Protein AF-A0A2R3JPZ0-F1 (afdb_monomer_lite)

pLDDT: mean 87.31, std 16.07, range [40.66, 97.94]

Structure (mmCIF, N/CA/C/O backbone):
data_AF-A0A2R3JPZ0-F1
#
_entry.id   AF-A0A2R3JPZ0-F1
#
loop_
_atom_site.group_PDB
_atom_site.id
_atom_site.type_symbol
_atom_site.label_atom_id
_atom_site.label_alt_id
_atom_site.label_comp_id
_atom_site.label_asym_id
_atom_site.label_entity_id
_atom_site.label_seq_id
_atom_site.pdbx_PDB_ins_code
_atom_site.Cartn_x
_atom_site.Cartn_y
_atom_site.Cartn_z
_atom_site.occupancy
_atom_site.B_iso_or_equiv
_atom_site.auth_seq_id
_atom_site.auth_comp_id
_atom_site.auth_asym_id
_atom_site.auth_atom_id
_atom_site.pdbx_PDB_model_num
ATOM 1 N N . MET A 1 1 ? -6.717 -13.361 -3.993 1.00 40.66 1 MET A N 1
ATOM 2 C CA . MET A 1 1 ? -7.516 -12.355 -3.267 1.00 40.66 1 MET A CA 1
ATOM 3 C C . MET A 1 1 ? -7.179 -12.488 -1.792 1.00 40.66 1 MET A C 1
ATOM 5 O O . MET A 1 1 ? -7.470 -13.534 -1.229 1.00 40.66 1 MET A O 1
ATOM 9 N N . ASN A 1 2 ? -6.523 -11.486 -1.202 1.00 48.72 2 ASN A N 1
ATOM 10 C CA . ASN A 1 2 ? -6.225 -11.461 0.233 1.00 48.72 2 ASN A CA 1
ATOM 11 C C . ASN A 1 2 ? -7.167 -10.446 0.890 1.00 48.72 2 ASN A C 1
ATOM 13 O O . ASN A 1 2 ? -7.119 -9.263 0.562 1.00 48.72 2 ASN A O 1
ATOM 17 N N . LEU A 1 3 ? -8.055 -10.923 1.762 1.00 40.91 3 LEU A N 1
ATOM 18 C CA . LEU A 1 3 ? -8.963 -10.089 2.546 1.00 40.91 3 LEU A CA 1
ATOM 19 C C . LEU A 1 3 ? -8.372 -9.939 3.945 1.00 40.91 3 LEU A C 1
ATOM 21 O O . LEU A 1 3 ? -8.238 -10.930 4.662 1.00 40.91 3 LEU A O 1
ATOM 25 N N 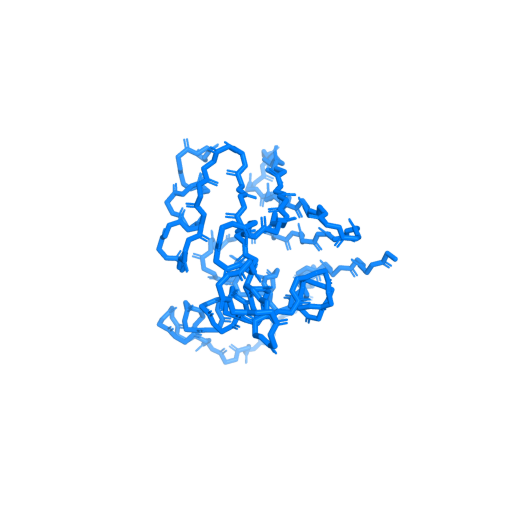. VAL A 1 4 ? -8.019 -8.715 4.330 1.00 50.62 4 VAL A N 1
ATOM 26 C CA . VAL A 1 4 ? -7.574 -8.426 5.695 1.00 50.62 4 VAL A CA 1
ATOM 27 C C . VAL A 1 4 ? -8.593 -7.500 6.320 1.00 50.62 4 VAL A C 1
ATOM 29 O O . VAL A 1 4 ? -8.760 -6.356 5.906 1.00 50.62 4 VAL A O 1
ATOM 32 N N . VAL A 1 5 ? -9.292 -8.033 7.311 1.00 52.53 5 VAL A N 1
ATOM 33 C CA . VAL A 1 5 ? -10.247 -7.288 8.118 1.00 52.53 5 VAL A CA 1
ATOM 34 C C . VAL A 1 5 ? -9.468 -6.761 9.321 1.00 52.53 5 VAL A C 1
ATOM 36 O O . VAL A 1 5 ? -8.898 -7.558 10.072 1.00 52.53 5 VAL A O 1
ATOM 39 N N . GLY A 1 6 ? -9.401 -5.433 9.487 1.00 51.59 6 GLY A N 1
ATOM 40 C CA . GLY A 1 6 ? -8.952 -4.820 10.741 1.00 51.59 6 GLY A CA 1
ATOM 41 C C . GLY A 1 6 ? -9.741 -5.399 11.926 1.00 51.59 6 GLY A C 1
ATOM 42 O O . GLY A 1 6 ? -10.814 -5.967 11.719 1.00 51.59 6 GLY A O 1
ATOM 43 N N . PRO A 1 7 ? -9.219 -5.359 13.161 1.00 46.78 7 PRO A N 1
ATOM 44 C CA . PRO A 1 7 ? -9.748 -6.153 14.264 1.00 46.78 7 PRO A CA 1
ATOM 45 C C . PRO A 1 7 ? -11.207 -5.802 14.588 1.00 46.78 7 PRO A C 1
ATOM 47 O O . PRO A 1 7 ? -11.498 -4.950 15.420 1.00 46.78 7 PRO A O 1
ATOM 50 N N . PHE A 1 8 ? -12.136 -6.557 14.007 1.00 49.84 8 PHE A N 1
ATOM 51 C CA . PHE A 1 8 ? -13.533 -6.592 14.411 1.00 49.84 8 PHE A CA 1
ATOM 52 C C . PHE A 1 8 ? -13.663 -7.498 15.638 1.00 49.84 8 PHE A C 1
ATOM 54 O O . PHE A 1 8 ? -14.247 -8.576 15.579 1.00 49.84 8 PHE A O 1
ATOM 61 N N . LEU A 1 9 ? -13.051 -7.119 16.762 1.00 44.12 9 LEU A N 1
ATOM 62 C CA . LEU A 1 9 ? -13.201 -7.865 18.008 1.00 44.12 9 LEU A CA 1
ATOM 63 C C . LEU A 1 9 ? -13.308 -6.927 19.206 1.00 44.12 9 LEU A C 1
ATOM 65 O O . LEU A 1 9 ? -12.319 -6.440 19.747 1.00 44.12 9 LEU A O 1
ATOM 69 N N . ARG A 1 10 ? -14.550 -6.820 19.697 1.00 49.06 10 ARG A N 1
ATOM 70 C CA . ARG A 1 10 ? -14.866 -6.774 21.128 1.00 49.06 10 ARG A CA 1
ATOM 71 C C . ARG A 1 10 ? -13.874 -7.654 21.898 1.00 49.06 10 ARG A C 1
ATOM 73 O O . ARG A 1 10 ? -14.053 -8.870 21.941 1.00 49.06 10 ARG A O 1
ATOM 80 N N . LYS A 1 11 ? -12.847 -7.069 22.510 1.00 41.12 11 LYS A N 1
ATOM 81 C CA . LYS A 1 11 ? -12.164 -7.632 23.680 1.00 41.12 11 LYS A CA 1
ATOM 82 C C . LYS A 1 11 ? -11.225 -6.603 24.286 1.00 41.12 11 LYS A C 1
ATOM 84 O O . LYS A 1 11 ? -10.347 -6.064 23.626 1.00 41.12 11 LYS A O 1
ATOM 89 N N . THR A 1 12 ? -11.417 -6.417 25.581 1.00 43.09 12 THR A N 1
ATOM 90 C CA . THR A 1 12 ? -10.543 -5.809 26.583 1.00 43.09 12 THR A CA 1
ATOM 91 C C . THR A 1 12 ? -9.164 -6.482 26.616 1.00 43.09 12 THR A C 1
ATOM 93 O O . THR A 1 12 ? -8.777 -7.129 27.585 1.00 43.09 12 THR A O 1
ATOM 96 N N . ARG A 1 13 ? -8.400 -6.363 25.531 1.00 44.47 13 ARG A N 1
ATOM 97 C CA . ARG A 1 13 ? -6.961 -6.604 25.525 1.00 44.47 13 ARG A CA 1
ATOM 98 C C . ARG A 1 13 ? -6.315 -5.250 25.322 1.00 44.47 13 ARG A C 1
ATOM 100 O O . ARG A 1 13 ? -6.577 -4.588 24.325 1.00 44.47 13 ARG A O 1
ATOM 107 N N . THR A 1 14 ? -5.492 -4.843 26.277 1.00 47.31 14 THR A N 1
ATOM 108 C CA . THR A 1 14 ? -4.555 -3.732 26.139 1.00 47.31 14 THR A CA 1
ATOM 109 C C . THR A 1 14 ? -3.566 -4.085 25.031 1.00 47.31 14 THR A C 1
ATOM 111 O O . THR A 1 14 ? -2.474 -4.592 25.274 1.00 47.31 14 THR A O 1
ATOM 114 N N . VAL A 1 15 ? -3.987 -3.892 23.779 1.00 54.38 15 VAL A N 1
ATOM 115 C CA . VAL A 1 15 ? -3.081 -3.885 22.636 1.00 54.38 15 VAL A CA 1
ATOM 116 C C . VAL A 1 15 ? -2.079 -2.769 22.933 1.00 54.38 15 VAL A C 1
ATOM 118 O O . VAL A 1 15 ? -2.517 -1.664 23.273 1.00 54.38 15 VAL A O 1
ATOM 121 N N . PRO A 1 16 ? -0.760 -3.029 22.907 1.00 55.19 16 PRO A N 1
ATOM 122 C CA . PRO A 1 16 ? 0.213 -1.967 23.106 1.00 55.19 16 PRO A CA 1
ATOM 123 C C . PRO A 1 16 ? -0.102 -0.858 22.104 1.00 55.19 16 PRO A C 1
ATOM 125 O O . PRO A 1 16 ? -0.164 -1.119 20.902 1.00 55.19 16 PRO A O 1
ATOM 128 N N . LYS A 1 17 ? -0.371 0.354 22.610 1.00 62.03 17 LYS A N 1
ATOM 129 C CA . LYS A 1 17 ? -0.630 1.531 21.777 1.00 62.03 17 LYS A CA 1
ATOM 130 C C . LYS A 1 17 ? 0.585 1.712 20.875 1.00 62.03 17 LYS A C 1
ATOM 132 O O . LYS A 1 17 ? 1.636 2.158 21.331 1.00 62.03 17 LYS A O 1
ATOM 137 N N . VAL A 1 18 ? 0.452 1.329 19.609 1.00 68.69 18 VAL A N 1
ATOM 138 C CA . VAL A 1 18 ? 1.421 1.699 18.582 1.00 68.69 18 VAL A CA 1
ATOM 139 C C . VAL A 1 18 ? 1.418 3.227 18.554 1.00 68.69 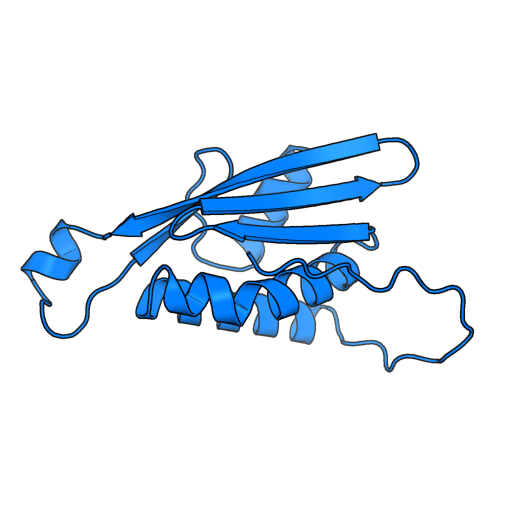18 VAL A C 1
ATOM 141 O O . VAL A 1 18 ? 0.357 3.849 18.591 1.00 68.69 18 VAL A O 1
ATOM 144 N N . SER A 1 19 ? 2.584 3.865 18.602 1.00 84.81 19 SER A N 1
ATOM 145 C CA . SER A 1 19 ? 2.611 5.325 18.488 1.00 84.81 19 SER A CA 1
ATOM 146 C C . SER A 1 19 ? 2.141 5.726 17.083 1.00 84.81 19 SER A C 1
ATOM 148 O O . SER A 1 19 ? 2.373 4.977 16.132 1.00 84.81 19 SER A O 1
ATOM 150 N N . MET A 1 20 ? 1.491 6.886 16.931 1.00 87.19 20 MET A N 1
ATOM 151 C CA . MET A 1 20 ? 1.100 7.392 15.602 1.00 87.19 20 MET A CA 1
ATOM 152 C C . MET A 1 20 ? 2.308 7.451 14.660 1.00 87.19 20 MET A C 1
ATOM 154 O O . MET A 1 20 ? 2.220 7.009 13.522 1.00 87.19 20 MET A O 1
ATOM 158 N N . TYR A 1 21 ? 3.465 7.870 15.180 1.00 89.88 21 TYR A N 1
ATOM 159 C CA . TYR A 1 21 ? 4.728 7.885 14.447 1.00 89.88 21 TYR A CA 1
ATOM 160 C C . TYR A 1 21 ? 5.121 6.501 13.908 1.00 89.88 21 TYR A C 1
ATOM 162 O O . TYR A 1 21 ? 5.396 6.346 12.725 1.00 89.88 21 TYR A O 1
ATOM 170 N N . THR A 1 22 ? 5.085 5.465 14.752 1.00 91.81 22 THR A N 1
ATOM 171 C CA . THR A 1 22 ? 5.413 4.093 14.330 1.00 91.81 22 THR A CA 1
ATOM 172 C C . THR A 1 22 ? 4.417 3.557 13.301 1.00 91.81 22 THR A C 1
ATOM 174 O O . THR A 1 22 ? 4.794 2.779 12.427 1.00 91.81 22 THR A O 1
ATOM 177 N N . ALA A 1 23 ? 3.141 3.932 13.406 1.00 92.44 23 ALA A N 1
ATOM 178 C CA . ALA A 1 23 ? 2.138 3.529 12.429 1.00 92.44 23 ALA A CA 1
ATOM 179 C C . ALA A 1 23 ? 2.373 4.206 11.067 1.00 92.44 23 ALA A C 1
ATOM 181 O O . ALA A 1 23 ? 2.348 3.507 10.055 1.00 92.44 23 ALA A O 1
ATOM 182 N N . LEU A 1 24 ? 2.689 5.508 11.041 1.00 95.31 24 LEU A N 1
ATOM 183 C CA . LEU A 1 24 ? 3.079 6.231 9.820 1.00 95.31 24 LEU A CA 1
ATOM 184 C C . LEU A 1 24 ? 4.341 5.631 9.187 1.00 95.31 24 LEU A C 1
ATOM 186 O O . LEU A 1 24 ? 4.336 5.296 8.006 1.00 95.31 24 LEU A O 1
ATOM 190 N N . GLU A 1 25 ? 5.377 5.358 9.984 1.00 96.31 25 GLU A N 1
ATOM 191 C CA . GLU A 1 25 ? 6.614 4.739 9.492 1.00 96.31 25 GLU A CA 1
ATOM 192 C C . GLU A 1 25 ? 6.351 3.366 8.844 1.00 96.31 25 GLU A C 1
ATOM 194 O O . GLU A 1 25 ? 6.914 3.027 7.801 1.00 96.31 25 GLU A O 1
ATOM 199 N N . ARG A 1 26 ? 5.456 2.562 9.428 1.00 96.00 26 ARG A N 1
ATOM 200 C CA . ARG A 1 26 ? 5.055 1.268 8.853 1.00 96.00 26 ARG A CA 1
ATOM 201 C C . ARG A 1 26 ? 4.257 1.424 7.563 1.00 96.00 26 ARG A C 1
ATOM 203 O O . ARG A 1 26 ? 4.394 0.580 6.674 1.00 96.00 26 ARG A O 1
ATOM 210 N N . VAL A 1 27 ? 3.435 2.467 7.450 1.00 97.12 27 VAL A N 1
ATOM 211 C CA . VAL A 1 27 ? 2.757 2.811 6.194 1.00 97.12 27 VAL A CA 1
ATOM 212 C C . VAL A 1 27 ? 3.793 3.201 5.140 1.00 97.12 27 VAL A C 1
ATOM 214 O O . VAL A 1 27 ? 3.771 2.621 4.057 1.00 97.12 27 VAL A O 1
ATOM 217 N N . ASP A 1 28 ? 4.769 4.052 5.462 1.00 97.94 28 ASP A N 1
ATOM 218 C CA . ASP A 1 28 ? 5.858 4.410 4.539 1.00 97.94 28 ASP A CA 1
ATOM 219 C C . ASP A 1 28 ? 6.658 3.190 4.076 1.00 97.94 28 ASP A C 1
ATOM 221 O O . ASP A 1 28 ? 6.994 3.066 2.898 1.00 97.94 28 ASP A O 1
ATOM 225 N N . GLN A 1 29 ? 6.962 2.257 4.982 1.00 97.88 29 GLN A N 1
ATOM 226 C CA . GLN A 1 29 ? 7.634 1.003 4.630 1.00 97.88 29 GLN A CA 1
ATOM 227 C C . GLN A 1 29 ? 6.797 0.163 3.658 1.00 97.88 29 GLN A C 1
ATOM 229 O O . GLN A 1 29 ? 7.344 -0.431 2.727 1.00 97.88 29 GLN A O 1
ATOM 234 N N . CYS A 1 30 ? 5.474 0.134 3.840 1.00 97.44 30 CYS A N 1
ATOM 235 C CA . CYS A 1 30 ? 4.568 -0.528 2.909 1.00 97.44 30 CYS A CA 1
ATOM 236 C C . CYS A 1 30 ? 4.566 0.155 1.540 1.00 97.44 30 CYS A C 1
ATOM 238 O O . CYS A 1 30 ? 4.728 -0.529 0.532 1.00 97.44 30 CYS A O 1
ATOM 240 N N . LEU A 1 31 ? 4.438 1.483 1.498 1.00 97.94 31 LEU A N 1
ATOM 241 C CA . LEU A 1 31 ? 4.463 2.247 0.250 1.00 97.94 31 LEU A CA 1
ATOM 242 C C . LEU A 1 31 ? 5.790 2.037 -0.488 1.00 97.94 31 LEU A C 1
ATOM 244 O O . LEU A 1 31 ? 5.780 1.683 -1.660 1.00 97.94 31 LEU A O 1
ATOM 248 N N . LYS A 1 32 ? 6.929 2.096 0.212 1.00 97.94 32 LYS A N 1
ATOM 249 C CA . LYS A 1 32 ? 8.250 1.784 -0.363 1.00 97.94 32 LYS A CA 1
ATOM 250 C C . LYS A 1 32 ? 8.332 0.362 -0.916 1.00 97.94 32 LYS A C 1
ATOM 252 O O . LYS A 1 32 ? 8.872 0.159 -2.002 1.00 97.94 32 LYS A O 1
ATOM 257 N N . LEU A 1 33 ? 7.800 -0.634 -0.203 1.00 97.31 33 LEU A N 1
ATOM 258 C CA . LEU A 1 33 ? 7.790 -2.014 -0.693 1.00 97.31 33 LEU A CA 1
ATOM 259 C C . LEU A 1 33 ? 6.969 -2.141 -1.983 1.00 97.31 33 LEU A C 1
ATOM 261 O O . LEU A 1 33 ? 7.412 -2.798 -2.927 1.00 97.31 33 LEU A O 1
ATOM 265 N N . ILE A 1 34 ? 5.803 -1.496 -2.039 1.00 97.69 34 ILE A N 1
ATOM 266 C CA . ILE A 1 34 ? 4.946 -1.449 -3.230 1.00 97.69 34 ILE A CA 1
ATOM 267 C C . ILE A 1 34 ? 5.676 -0.755 -4.382 1.00 97.69 34 ILE A C 1
ATOM 269 O O . ILE A 1 34 ? 5.765 -1.321 -5.468 1.00 97.69 34 ILE A O 1
ATOM 273 N N . THR A 1 35 ? 6.269 0.411 -4.139 1.00 97.56 35 THR A N 1
ATOM 274 C CA . THR A 1 35 ? 7.054 1.171 -5.120 1.00 97.56 35 THR A CA 1
ATOM 275 C C . THR A 1 35 ? 8.194 0.346 -5.714 1.00 97.56 35 THR A C 1
ATOM 277 O O . THR A 1 35 ? 8.447 0.424 -6.912 1.00 97.56 35 THR A O 1
ATOM 280 N N . ASN A 1 36 ? 8.843 -0.506 -4.919 1.00 96.38 36 ASN A N 1
ATOM 281 C CA . ASN A 1 36 ? 9.994 -1.291 -5.374 1.00 96.38 36 ASN A CA 1
ATOM 282 C C . ASN A 1 36 ? 9.623 -2.629 -6.032 1.00 96.38 36 ASN A C 1
ATOM 284 O O . ASN A 1 36 ? 10.446 -3.229 -6.719 1.00 96.38 36 ASN A O 1
ATOM 288 N N . THR A 1 37 ? 8.423 -3.161 -5.780 1.00 95.69 37 THR A N 1
ATOM 289 C CA . THR A 1 37 ? 8.072 -4.544 -6.180 1.00 95.69 37 THR A CA 1
ATOM 290 C C . THR A 1 37 ? 6.708 -4.677 -6.862 1.00 95.69 37 THR A C 1
ATOM 292 O O . THR A 1 37 ? 6.303 -5.773 -7.265 1.00 95.69 37 THR A O 1
ATOM 295 N N . GLY A 1 38 ? 5.991 -3.568 -7.020 1.00 95.62 38 GLY A N 1
ATOM 296 C CA . GLY A 1 38 ? 4.709 -3.475 -7.696 1.00 95.62 38 GLY A CA 1
ATOM 297 C C . GLY A 1 38 ? 3.613 -4.305 -7.025 1.00 95.62 38 GLY A C 1
ATOM 298 O O . GLY A 1 38 ? 3.398 -4.250 -5.814 1.00 95.62 38 GLY A O 1
ATOM 299 N N . ALA A 1 39 ? 2.925 -5.116 -7.832 1.00 95.00 39 ALA A N 1
ATOM 300 C CA . ALA A 1 39 ? 1.816 -5.974 -7.403 1.00 95.00 39 ALA A CA 1
ATOM 301 C C . ALA A 1 39 ? 2.186 -6.959 -6.272 1.00 95.00 39 ALA A C 1
ATOM 303 O O . ALA A 1 39 ? 1.345 -7.282 -5.428 1.00 95.00 39 ALA A O 1
ATOM 304 N N . MET A 1 40 ? 3.437 -7.436 -6.233 1.00 94.75 40 MET A N 1
ATOM 305 C CA . MET A 1 40 ? 3.898 -8.331 -5.163 1.00 94.75 40 MET A CA 1
ATOM 306 C C . MET A 1 40 ? 3.968 -7.595 -3.825 1.00 94.75 40 MET A C 1
ATOM 308 O O . MET A 1 40 ? 3.432 -8.077 -2.828 1.00 94.75 40 MET A O 1
ATOM 312 N N . GLY A 1 41 ? 4.565 -6.402 -3.816 1.00 95.88 41 GLY A N 1
ATOM 313 C CA . GLY A 1 41 ? 4.610 -5.537 -2.641 1.00 95.88 41 GLY A CA 1
ATOM 314 C C . GLY A 1 41 ? 3.221 -5.158 -2.174 1.00 95.88 41 GLY A C 1
ATOM 315 O O . GLY A 1 41 ? 2.941 -5.256 -0.987 1.00 95.88 41 GLY A O 1
ATOM 316 N N . LEU A 1 42 ? 2.313 -4.850 -3.105 1.00 96.44 42 LEU A N 1
ATOM 317 C CA . LEU A 1 42 ? 0.916 -4.557 -2.778 1.00 96.44 42 LEU A CA 1
ATOM 318 C C . LEU A 1 42 ? 0.256 -5.718 -2.040 1.00 96.44 42 LEU A C 1
ATOM 320 O O . LEU A 1 42 ? -0.329 -5.528 -0.973 1.00 96.44 42 LEU A O 1
ATOM 324 N N . THR A 1 43 ? 0.410 -6.929 -2.569 1.00 94.62 43 THR A N 1
ATOM 325 C CA . THR A 1 43 ? -0.142 -8.144 -1.961 1.00 94.62 43 THR A CA 1
ATOM 326 C C . THR A 1 43 ? 0.422 -8.376 -0.556 1.00 94.62 43 THR A C 1
ATOM 328 O O . THR A 1 43 ? -0.339 -8.677 0.365 1.00 94.62 43 THR A O 1
ATOM 331 N N . ASN A 1 44 ? 1.731 -8.180 -0.371 1.00 94.19 44 ASN A N 1
ATOM 332 C CA . ASN A 1 44 ? 2.417 -8.385 0.909 1.00 94.19 44 ASN A CA 1
ATOM 333 C C . ASN A 1 44 ? 2.106 -7.288 1.940 1.00 94.19 44 ASN A C 1
ATOM 335 O O . ASN A 1 44 ? 2.035 -7.560 3.137 1.00 94.19 44 ASN A O 1
ATOM 339 N N . SER A 1 45 ? 1.892 -6.054 1.485 1.00 95.62 45 SER A N 1
ATOM 340 C CA . SER A 1 45 ? 1.638 -4.892 2.337 1.00 95.62 45 SER A CA 1
ATOM 341 C C . SER A 1 45 ? 0.168 -4.692 2.687 1.00 95.62 45 SER A C 1
ATOM 343 O O . SER A 1 45 ? -0.116 -3.981 3.645 1.00 95.62 45 SER A O 1
ATOM 345 N N . THR A 1 46 ? -0.767 -5.320 1.965 1.00 94.44 46 THR A N 1
ATOM 346 C CA . THR A 1 46 ? -2.224 -5.121 2.133 1.00 94.44 46 THR A CA 1
ATOM 347 C C . THR A 1 46 ? -2.666 -5.249 3.594 1.00 94.44 46 THR A C 1
ATOM 349 O O . THR A 1 46 ? -3.362 -4.378 4.113 1.00 94.44 46 THR A O 1
ATOM 352 N N . ALA A 1 47 ? -2.221 -6.306 4.283 1.00 92.50 47 ALA A N 1
ATOM 353 C CA . ALA A 1 47 ? -2.598 -6.550 5.673 1.00 92.50 47 ALA A CA 1
ATOM 354 C C . ALA A 1 47 ? -2.064 -5.476 6.622 1.00 92.50 47 ALA A C 1
ATOM 356 O O . ALA A 1 47 ? -2.788 -4.939 7.461 1.00 92.50 47 ALA A O 1
ATOM 357 N N . THR A 1 48 ? -0.782 -5.161 6.465 1.00 93.69 48 THR A N 1
ATOM 358 C CA . THR A 1 48 ? -0.074 -4.182 7.283 1.00 93.69 48 THR A CA 1
ATOM 359 C C . THR A 1 48 ? -0.642 -2.783 7.066 1.00 93.69 48 THR A C 1
ATOM 361 O O . THR A 1 48 ? -0.855 -2.071 8.04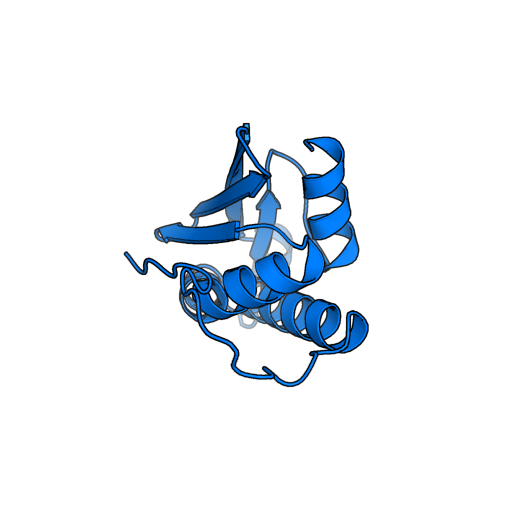4 1.00 93.69 48 THR A O 1
ATOM 364 N N . LEU A 1 49 ? -0.963 -2.402 5.827 1.00 95.19 49 LEU A N 1
ATOM 365 C CA . LEU A 1 49 ? -1.633 -1.137 5.521 1.00 95.19 49 LEU A CA 1
ATOM 366 C C . LEU A 1 49 ? -2.976 -1.035 6.245 1.00 95.19 49 LEU A C 1
ATOM 368 O O . LEU A 1 49 ? -3.187 -0.071 6.972 1.00 95.19 49 LEU A O 1
ATOM 372 N N . GLY A 1 50 ? -3.846 -2.045 6.134 1.00 94.12 50 GLY A N 1
ATOM 373 C CA . GLY A 1 50 ? -5.155 -2.015 6.796 1.00 94.12 50 GLY A CA 1
ATOM 374 C C . GLY A 1 50 ? -5.069 -1.879 8.316 1.00 94.12 50 GLY A C 1
ATOM 375 O O . GLY A 1 50 ? -5.798 -1.081 8.904 1.00 94.12 50 GLY A O 1
ATOM 376 N N . LEU A 1 51 ? -4.137 -2.590 8.957 1.00 93.25 51 LEU A N 1
ATOM 377 C CA . LEU A 1 51 ? -3.938 -2.503 10.407 1.00 93.25 51 LEU A CA 1
ATOM 378 C C . LEU A 1 51 ? -3.431 -1.127 10.856 1.00 93.25 51 LEU A C 1
ATOM 380 O O . LEU A 1 51 ? -3.932 -0.590 11.842 1.00 93.25 51 LEU A O 1
ATOM 384 N N . ASN A 1 52 ? -2.448 -0.553 10.155 1.00 94.19 52 ASN A N 1
ATOM 385 C CA . ASN A 1 52 ? -1.907 0.752 10.540 1.00 94.19 52 ASN A CA 1
ATOM 386 C C . ASN A 1 52 ? -2.889 1.885 10.215 1.00 94.19 52 ASN A C 1
ATOM 388 O O . ASN A 1 52 ? -3.035 2.783 11.033 1.00 94.19 52 ASN A O 1
ATOM 392 N N . LEU A 1 53 ? -3.620 1.817 9.098 1.00 93.75 53 LEU A N 1
ATOM 393 C CA . LEU A 1 53 ? -4.667 2.793 8.774 1.00 93.75 53 LEU A CA 1
ATOM 394 C C . LEU A 1 53 ? -5.832 2.736 9.768 1.00 93.75 53 LEU A C 1
ATOM 396 O O . LEU A 1 53 ? -6.297 3.783 10.200 1.00 93.75 53 LEU A O 1
ATOM 400 N N . THR A 1 54 ? -6.247 1.537 10.198 1.00 92.44 54 THR A N 1
ATOM 401 C CA . THR A 1 54 ? -7.243 1.382 11.279 1.00 92.44 54 THR A CA 1
ATOM 402 C C . THR A 1 54 ? -6.801 2.127 12.538 1.00 92.44 54 THR A C 1
ATOM 404 O O . THR A 1 54 ? -7.590 2.819 13.173 1.00 92.44 54 THR A O 1
ATOM 407 N N . HIS A 1 55 ? -5.518 2.006 12.889 1.00 90.31 55 HIS A N 1
ATOM 408 C CA . HIS A 1 55 ? -4.949 2.660 14.066 1.00 90.31 55 HIS A CA 1
ATOM 409 C C . HIS A 1 55 ? -4.786 4.179 13.902 1.00 90.31 55 HIS A C 1
ATOM 411 O O . HIS A 1 55 ? -4.972 4.915 14.865 1.00 90.31 55 HIS A O 1
ATOM 417 N N . LEU A 1 56 ? -4.429 4.651 12.705 1.00 91.44 56 LEU A N 1
ATOM 418 C CA . LEU A 1 56 ? -4.211 6.074 12.416 1.00 91.44 56 LEU A CA 1
ATOM 419 C C . LEU A 1 56 ? -5.515 6.869 12.314 1.00 91.44 56 LEU A C 1
ATOM 421 O O . LEU A 1 56 ? -5.550 8.020 12.738 1.00 91.44 56 LEU A O 1
ATOM 425 N N . LEU A 1 57 ? -6.561 6.263 11.753 1.00 90.31 57 LEU A N 1
ATOM 426 C CA . LEU A 1 57 ? -7.844 6.920 11.490 1.00 90.31 57 LEU A CA 1
ATOM 427 C C . LEU A 1 57 ? -8.871 6.722 12.612 1.00 90.31 57 LEU A C 1
ATOM 429 O O . LEU A 1 57 ? -9.953 7.292 12.540 1.00 90.31 57 LEU A O 1
ATOM 433 N N . ASP A 1 58 ? -8.564 5.884 13.609 1.00 88.69 58 ASP A N 1
ATOM 434 C CA . ASP A 1 58 ? -9.514 5.439 14.643 1.00 88.69 58 ASP A CA 1
ATOM 435 C C . ASP A 1 58 ? -10.847 4.938 14.038 1.00 88.69 58 ASP A C 1
ATOM 437 O O . ASP A 1 58 ? -11.944 5.195 14.533 1.00 88.69 58 ASP A O 1
ATOM 441 N N . ALA A 1 59 ? -10.742 4.231 12.908 1.00 89.00 59 ALA A N 1
ATOM 442 C CA . ALA A 1 59 ? -11.859 3.783 12.082 1.00 89.00 59 ALA A CA 1
ATOM 443 C C . ALA A 1 59 ? -11.643 2.344 11.611 1.00 89.00 59 ALA A C 1
ATOM 445 O O . ALA A 1 59 ? -10.510 1.876 11.506 1.00 89.00 59 ALA A O 1
ATOM 446 N N . ASN A 1 60 ? -12.717 1.628 11.274 1.00 90.12 60 ASN A N 1
ATOM 447 C CA . ASN A 1 60 ? -12.578 0.281 10.723 1.00 90.12 60 ASN A CA 1
ATOM 448 C C . ASN A 1 60 ? -12.105 0.375 9.271 1.00 90.12 60 ASN A C 1
ATOM 450 O O . ASN A 1 60 ? -12.869 0.797 8.403 1.00 90.12 60 ASN A O 1
ATOM 454 N N . VAL A 1 61 ? -10.867 -0.048 9.005 1.00 93.81 61 VAL A N 1
ATOM 455 C CA . VAL A 1 61 ? -10.297 -0.043 7.655 1.00 93.81 61 VAL A CA 1
ATOM 456 C C . VAL A 1 61 ? -10.121 -1.468 7.142 1.00 93.81 61 VAL A C 1
ATOM 458 O O . VAL A 1 61 ? -9.501 -2.320 7.785 1.00 93.81 61 VAL A O 1
ATOM 461 N N . VAL A 1 62 ? -10.642 -1.722 5.946 1.00 94.06 62 VAL A N 1
ATOM 462 C CA . VAL A 1 62 ? -10.416 -2.948 5.181 1.00 94.06 62 VAL A CA 1
ATOM 463 C C . VAL A 1 62 ? -9.663 -2.576 3.917 1.00 94.06 62 VAL A C 1
ATOM 465 O O . VAL A 1 62 ? -10.142 -1.786 3.107 1.00 94.06 62 VAL A O 1
ATOM 468 N N . VAL A 1 63 ? -8.486 -3.172 3.731 1.00 96.06 63 VAL A N 1
ATOM 469 C CA . VAL A 1 63 ? -7.716 -3.023 2.494 1.00 96.06 63 VAL A CA 1
ATOM 470 C C . VAL A 1 63 ? -7.803 -4.327 1.724 1.00 96.06 63 VAL A C 1
ATOM 472 O O . VAL A 1 63 ? -7.558 -5.410 2.261 1.00 96.06 63 VAL A O 1
ATOM 475 N N . THR A 1 64 ? -8.167 -4.222 0.453 1.00 94.56 64 THR A N 1
ATOM 476 C CA . THR A 1 64 ? -8.201 -5.353 -0.477 1.00 94.56 64 THR A CA 1
ATOM 477 C C . THR A 1 64 ? -7.272 -5.060 -1.635 1.00 94.56 64 THR A C 1
ATOM 479 O O . THR A 1 64 ? -7.162 -3.914 -2.055 1.00 94.56 64 THR A O 1
ATOM 482 N N . SER A 1 65 ? -6.610 -6.082 -2.164 1.00 94.06 65 SER A N 1
ATOM 483 C CA . SER A 1 65 ? -5.768 -5.949 -3.350 1.00 94.06 65 SER A CA 1
ATOM 484 C C . SER A 1 65 ? -6.078 -7.026 -4.377 1.00 94.06 65 SER A C 1
ATOM 486 O O . SER A 1 65 ? -6.436 -8.167 -4.051 1.00 94.06 65 SER A O 1
ATOM 488 N N . ASN A 1 66 ? -5.942 -6.645 -5.643 1.00 92.06 66 ASN A N 1
ATOM 489 C CA . ASN A 1 66 ? -6.072 -7.526 -6.785 1.00 92.06 66 ASN A CA 1
ATOM 490 C C . ASN A 1 66 ? -5.090 -7.110 -7.885 1.00 92.06 66 ASN A C 1
ATOM 492 O O . ASN A 1 66 ? -5.289 -6.104 -8.560 1.00 92.06 66 ASN A O 1
ATOM 496 N N . HIS A 1 67 ? -4.040 -7.905 -8.093 1.00 89.62 67 HIS A N 1
ATOM 497 C CA . HIS A 1 67 ? -2.967 -7.604 -9.041 1.00 89.62 67 HIS A CA 1
ATOM 498 C C . HIS A 1 67 ? -2.396 -6.188 -8.854 1.00 89.62 67 HIS A C 1
ATOM 500 O O . HIS A 1 67 ? -1.582 -5.970 -7.964 1.00 89.62 67 HIS A O 1
ATOM 506 N N . GLN A 1 68 ? -2.793 -5.245 -9.708 1.00 94.44 68 GLN A N 1
ATOM 507 C CA . GLN A 1 68 ? -2.305 -3.868 -9.712 1.00 94.44 68 GLN A CA 1
ATOM 508 C C . GLN A 1 68 ? -3.269 -2.889 -9.047 1.00 94.44 68 GLN A C 1
ATOM 510 O O . GLN A 1 68 ? -2.925 -1.723 -8.935 1.00 94.44 68 GLN A O 1
ATOM 515 N N . THR A 1 69 ? -4.456 -3.312 -8.619 1.00 96.56 69 THR A N 1
ATOM 516 C CA . THR A 1 69 ? -5.431 -2.428 -7.976 1.00 96.56 69 THR A CA 1
ATOM 517 C C . THR A 1 69 ? -5.622 -2.784 -6.514 1.00 96.56 69 THR A C 1
ATOM 519 O O . THR A 1 69 ? -5.380 -3.916 -6.085 1.00 96.56 69 THR A O 1
ATOM 522 N N . PHE A 1 70 ? -6.060 -1.807 -5.733 1.00 96.50 70 PHE A N 1
ATOM 523 C CA . PHE A 1 70 ? -6.453 -2.001 -4.348 1.00 96.50 70 PHE A CA 1
ATOM 524 C C .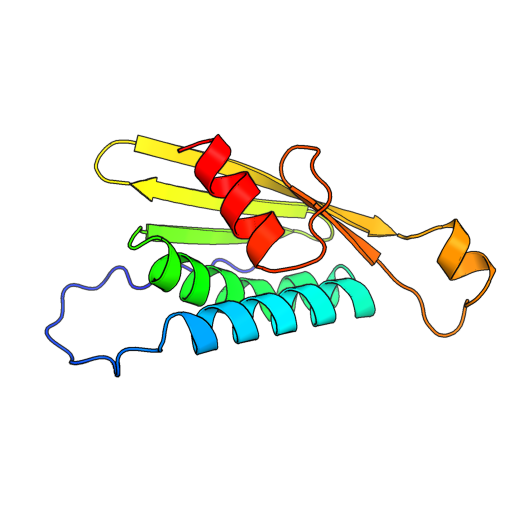 PHE A 1 70 ? -7.628 -1.103 -3.997 1.00 96.50 70 PHE A C 1
ATOM 526 O O . PHE A 1 70 ? -7.818 -0.062 -4.614 1.00 96.50 70 PHE A O 1
ATOM 533 N N . ASN A 1 71 ? -8.399 -1.509 -2.996 1.00 97.12 71 ASN A N 1
ATOM 534 C CA . ASN A 1 71 ? -9.432 -0.668 -2.407 1.00 97.12 71 ASN A CA 1
ATOM 535 C C . ASN A 1 71 ? -9.127 -0.461 -0.931 1.00 97.12 71 ASN A C 1
ATOM 537 O O . ASN A 1 71 ? -8.775 -1.427 -0.243 1.00 97.12 71 ASN A O 1
ATOM 541 N N . ILE A 1 72 ? -9.313 0.766 -0.458 1.00 96.25 72 ILE A N 1
ATOM 542 C CA . ILE A 1 72 ? -9.344 1.110 0.961 1.00 96.25 72 ILE A CA 1
ATOM 543 C C . ILE A 1 72 ? -10.800 1.412 1.301 1.00 96.25 72 ILE A C 1
ATOM 545 O O . ILE A 1 72 ? -11.388 2.359 0.787 1.00 96.25 72 ILE A O 1
ATOM 549 N N . ILE A 1 73 ? -11.391 0.562 2.130 1.00 96.06 73 ILE A N 1
ATOM 550 C CA . ILE A 1 73 ? -12.767 0.688 2.598 1.00 96.06 73 ILE A CA 1
ATOM 551 C C . ILE A 1 73 ? -12.690 1.152 4.046 1.00 96.06 73 ILE A C 1
ATOM 553 O O . ILE A 1 73 ? -12.136 0.442 4.886 1.00 96.06 73 ILE A O 1
ATOM 557 N N . ILE A 1 74 ? -13.223 2.333 4.326 1.00 94.38 74 ILE A N 1
ATOM 558 C CA . ILE A 1 74 ? -13.165 2.981 5.634 1.00 94.38 74 ILE A CA 1
ATOM 559 C C . ILE A 1 74 ? -14.592 3.109 6.140 1.00 94.38 74 ILE A C 1
ATOM 561 O O . ILE A 1 74 ? -15.437 3.719 5.489 1.00 94.38 74 ILE A O 1
ATOM 565 N N . GLN A 1 75 ? -14.862 2.525 7.300 1.00 91.75 75 GLN A N 1
ATOM 566 C CA . GLN A 1 75 ? -16.155 2.626 7.955 1.00 91.75 75 GLN A CA 1
ATOM 567 C C . GLN A 1 75 ? -16.026 3.483 9.215 1.00 91.75 75 GLN A C 1
ATOM 569 O O . GLN A 1 75 ? -15.402 3.069 10.200 1.00 91.75 75 GLN A O 1
ATOM 574 N N . VAL A 1 76 ? -16.652 4.661 9.179 1.00 85.62 76 VAL A N 1
ATOM 575 C CA . VAL A 1 76 ? -16.733 5.611 10.295 1.00 85.62 76 VAL A CA 1
ATOM 576 C C . VAL A 1 76 ? -18.192 5.694 10.729 1.00 85.62 76 VAL A C 1
ATOM 578 O O . VAL A 1 76 ? -19.042 6.193 9.999 1.00 85.62 76 VAL A O 1
ATOM 581 N N . GLN A 1 77 ? -18.502 5.178 11.920 1.00 82.06 77 GLN A N 1
ATOM 582 C CA . GLN A 1 77 ? -19.869 5.136 12.460 1.00 82.06 77 GLN A CA 1
ATOM 583 C C . GLN A 1 77 ? -20.875 4.480 11.485 1.00 82.06 77 GLN A C 1
ATOM 585 O O . GLN A 1 77 ? -20.886 3.253 11.355 1.00 82.06 77 GLN A O 1
ATOM 590 N N . THR A 1 78 ? -21.727 5.274 10.827 1.00 79.38 78 THR A N 1
ATOM 591 C CA . THR A 1 78 ? -22.751 4.828 9.866 1.00 79.38 78 THR A CA 1
ATOM 592 C C . THR A 1 78 ? -22.350 5.006 8.404 1.00 79.38 78 THR A C 1
ATOM 594 O O . THR A 1 78 ? -23.074 4.543 7.525 1.00 79.38 78 THR A O 1
ATOM 597 N N . GLU A 1 79 ? -21.226 5.662 8.128 1.00 86.69 79 GLU A N 1
ATOM 598 C CA . GLU A 1 79 ? -20.783 5.982 6.774 1.00 86.69 79 GLU A CA 1
ATOM 599 C C . GLU A 1 79 ? -19.683 5.025 6.316 1.00 86.69 79 GLU A C 1
ATOM 601 O O . GLU A 1 79 ? -18.890 4.506 7.106 1.00 86.69 79 GLU A O 1
ATOM 606 N N . THR A 1 80 ? -19.679 4.734 5.016 1.00 92.00 80 THR A N 1
ATOM 607 C CA . THR A 1 80 ? -18.666 3.895 4.373 1.00 92.00 80 THR A CA 1
ATOM 608 C C . THR A 1 80 ? -18.089 4.655 3.196 1.00 92.00 80 THR A C 1
ATOM 610 O O . THR A 1 80 ? -18.795 4.931 2.227 1.00 92.00 80 THR A O 1
ATOM 613 N N . LEU A 1 81 ? -16.798 4.950 3.280 1.00 93.69 81 LEU A N 1
ATOM 614 C CA . LEU A 1 81 ? -16.006 5.506 2.196 1.00 93.69 81 LEU A CA 1
ATOM 615 C C . LEU A 1 81 ? -15.244 4.367 1.512 1.00 93.69 81 LEU A C 1
ATOM 617 O O . LEU A 1 81 ? -14.654 3.513 2.176 1.00 93.69 81 LEU A O 1
ATOM 621 N N . VAL A 1 82 ? -15.255 4.346 0.181 1.00 95.31 82 VAL A N 1
ATOM 622 C CA . VAL A 1 82 ? -14.487 3.387 -0.620 1.00 95.31 82 VAL A CA 1
ATOM 623 C C . VAL A 1 82 ? -13.605 4.164 -1.577 1.00 95.31 82 VAL A C 1
ATOM 625 O O . VAL A 1 82 ? -14.112 4.830 -2.475 1.00 95.31 82 VAL A O 1
ATOM 628 N N . MET A 1 83 ? -12.297 4.028 -1.399 1.00 95.62 83 MET A N 1
ATOM 629 C CA . MET A 1 83 ? -11.287 4.639 -2.256 1.00 95.62 83 MET A CA 1
ATOM 630 C C . MET A 1 83 ? -10.609 3.563 -3.093 1.00 95.62 83 MET A C 1
ATOM 632 O O . MET A 1 83 ? -10.262 2.496 -2.570 1.00 95.62 83 MET A O 1
ATOM 636 N N . THR A 1 84 ? -10.411 3.827 -4.383 1.00 96.56 84 THR A N 1
ATOM 637 C CA . THR A 1 84 ? -9.796 2.867 -5.310 1.00 96.56 84 THR A CA 1
ATOM 638 C C . THR A 1 84 ? -8.434 3.366 -5.753 1.00 96.56 84 THR A C 1
ATOM 640 O O . THR A 1 84 ? -8.283 4.469 -6.277 1.00 96.56 84 THR A O 1
ATOM 643 N N . GLY A 1 85 ? -7.424 2.525 -5.579 1.00 96.81 85 GLY A N 1
ATOM 644 C CA . GLY A 1 85 ? -6.066 2.808 -5.993 1.00 96.81 85 GLY A CA 1
ATOM 645 C C . GLY A 1 85 ? -5.512 1.807 -6.994 1.00 96.81 85 GLY A C 1
ATOM 646 O O . GLY A 1 85 ? -6.034 0.703 -7.190 1.00 96.81 85 GLY A O 1
ATOM 647 N N . CYS A 1 86 ? -4.425 2.204 -7.645 1.00 96.94 86 CYS A N 1
ATOM 648 C CA . CYS A 1 86 ? -3.684 1.360 -8.563 1.00 96.94 86 CYS A CA 1
ATOM 649 C C . CYS A 1 86 ? -2.174 1.588 -8.484 1.00 96.94 86 CYS A C 1
ATOM 651 O O . CYS A 1 86 ? -1.685 2.634 -8.066 1.00 96.94 86 CYS A O 1
ATOM 653 N N . VAL A 1 87 ? -1.435 0.565 -8.894 1.00 97.19 87 VAL A N 1
ATOM 654 C CA . VAL A 1 87 ? 0.017 0.544 -8.989 1.00 97.19 87 VAL A CA 1
ATOM 655 C C . VAL A 1 87 ? 0.392 0.627 -10.462 1.00 97.19 87 VAL A C 1
ATOM 657 O O . VAL A 1 87 ? 0.010 -0.228 -11.264 1.00 97.19 87 VAL A O 1
ATOM 660 N N . ILE A 1 88 ? 1.147 1.658 -10.819 1.00 96.00 88 ILE A N 1
ATOM 661 C CA . ILE A 1 88 ? 1.472 2.033 -12.196 1.00 96.00 88 ILE A CA 1
ATOM 662 C C . ILE A 1 88 ? 2.969 1.817 -12.408 1.00 96.00 88 ILE A C 1
ATOM 664 O O . ILE A 1 88 ? 3.777 2.182 -11.564 1.00 96.00 88 ILE A O 1
ATOM 668 N N . LYS A 1 89 ? 3.381 1.226 -13.531 1.00 95.06 89 LYS A N 1
ATOM 669 C CA . LYS A 1 89 ? 4.811 1.140 -13.869 1.00 95.06 89 LYS A CA 1
ATOM 670 C C . LYS A 1 89 ? 5.335 2.520 -14.256 1.00 95.06 89 LYS A C 1
ATOM 672 O O . LYS A 1 89 ? 4.784 3.131 -15.169 1.00 95.06 89 LYS A O 1
ATOM 677 N N . ASP A 1 90 ? 6.428 2.963 -13.640 1.00 94.50 90 ASP A N 1
ATOM 678 C CA . ASP A 1 90 ? 7.113 4.187 -14.061 1.00 94.50 90 ASP A CA 1
ATOM 679 C C . ASP A 1 90 ? 7.901 3.921 -15.352 1.00 94.50 90 ASP A C 1
ATOM 681 O O . ASP A 1 90 ? 9.045 3.471 -15.335 1.00 94.50 90 ASP A O 1
ATOM 685 N N . ALA A 1 91 ? 7.252 4.115 -16.501 1.00 91.94 91 ALA A N 1
ATOM 686 C CA . ALA A 1 91 ? 7.816 3.742 -17.795 1.00 91.94 91 ALA A CA 1
ATOM 687 C C . ALA A 1 91 ? 9.146 4.455 -18.085 1.00 91.94 91 ALA A C 1
ATOM 689 O O . ALA A 1 91 ? 10.102 3.803 -18.500 1.00 91.94 91 ALA A O 1
ATOM 690 N N . PHE A 1 92 ? 9.226 5.765 -17.831 1.00 92.19 92 PHE A N 1
ATOM 691 C CA . PHE A 1 92 ? 10.438 6.537 -18.101 1.00 92.19 92 PHE A CA 1
ATOM 692 C C . PHE A 1 92 ? 11.578 6.133 -17.170 1.00 92.19 92 PHE A C 1
ATOM 694 O O . PHE A 1 92 ? 12.682 5.868 -17.651 1.00 92.19 92 PHE A O 1
ATOM 701 N N . HIS A 1 93 ? 11.317 6.009 -15.866 1.00 92.75 93 HIS A N 1
ATOM 702 C CA . HIS A 1 93 ? 12.335 5.538 -14.929 1.00 92.75 93 HIS A CA 1
ATOM 703 C C . HIS A 1 93 ? 12.832 4.137 -15.300 1.00 92.75 93 HIS A C 1
ATOM 705 O O . HIS A 1 93 ? 14.036 3.884 -15.306 1.00 92.75 93 HIS A O 1
ATOM 711 N N . ASN A 1 94 ? 11.920 3.236 -15.663 1.00 94.12 94 ASN A N 1
ATOM 712 C CA . ASN A 1 94 ? 12.242 1.835 -15.933 1.00 94.12 94 ASN A CA 1
ATOM 713 C C . ASN A 1 94 ? 12.970 1.638 -17.267 1.00 94.12 94 ASN A C 1
ATOM 715 O O . ASN A 1 94 ? 13.710 0.668 -17.414 1.00 94.12 94 ASN A O 1
ATOM 719 N N . MET A 1 95 ? 12.801 2.554 -18.224 1.00 94.00 95 MET A N 1
ATOM 720 C CA . MET A 1 95 ? 13.627 2.590 -19.434 1.00 94.00 95 MET A CA 1
ATOM 721 C C . MET A 1 95 ? 15.082 2.951 -19.117 1.00 94.00 95 MET A C 1
ATOM 723 O O . MET A 1 95 ? 15.991 2.389 -19.724 1.00 94.00 95 MET A O 1
ATOM 727 N N . VAL A 1 96 ? 15.304 3.866 -18.169 1.00 95.56 96 VAL A N 1
ATOM 728 C CA . VAL A 1 96 ? 16.648 4.288 -17.744 1.00 95.56 96 VAL A CA 1
ATOM 729 C C . VAL A 1 96 ? 17.284 3.266 -16.792 1.00 95.56 96 VAL A C 1
ATOM 731 O O . VAL A 1 96 ? 18.485 3.022 -16.873 1.00 95.56 96 VAL A O 1
ATOM 734 N N . ASN A 1 97 ? 16.484 2.623 -15.933 1.00 92.31 97 ASN A N 1
ATOM 735 C CA . ASN A 1 97 ? 16.932 1.693 -14.890 1.00 92.31 97 ASN A CA 1
ATOM 736 C C . ASN A 1 97 ? 16.245 0.313 -14.998 1.00 92.31 97 ASN A C 1
ATOM 738 O O . ASN A 1 97 ? 15.512 -0.090 -14.092 1.00 92.31 97 ASN A O 1
ATOM 742 N N . PRO A 1 98 ? 16.484 -0.469 -16.066 1.00 88.94 98 PRO A N 1
ATOM 743 C CA . PRO A 1 98 ? 15.752 -1.716 -16.313 1.00 88.94 98 PRO A CA 1
ATOM 744 C C . PRO A 1 98 ? 15.981 -2.805 -15.251 1.00 88.94 98 PRO A C 1
ATOM 746 O O . PRO A 1 98 ? 15.129 -3.672 -15.070 1.00 88.94 98 PRO A O 1
ATOM 749 N N . MET A 1 99 ? 17.108 -2.762 -14.531 1.00 93.19 99 MET A N 1
ATOM 750 C CA . MET A 1 99 ? 17.423 -3.713 -13.452 1.00 93.19 99 MET A CA 1
ATOM 751 C C . MET A 1 99 ? 16.765 -3.362 -12.110 1.00 93.19 99 MET A C 1
ATOM 753 O O . MET A 1 99 ? 16.714 -4.204 -11.214 1.00 93.19 99 MET A O 1
ATOM 757 N N . HIS A 1 100 ? 16.252 -2.139 -11.970 1.00 90.50 100 HIS A N 1
ATOM 758 C CA . HIS A 1 100 ? 15.636 -1.635 -10.745 1.00 90.50 100 HIS A CA 1
ATOM 759 C C . HIS A 1 100 ? 14.298 -0.971 -11.081 1.00 90.50 100 HIS A C 1
ATOM 761 O O . HIS A 1 100 ? 14.185 0.253 -11.026 1.00 90.50 100 HIS A O 1
ATOM 767 N N . PRO A 1 101 ? 13.290 -1.767 -11.487 1.00 92.00 101 PRO A N 1
ATOM 768 C CA . PRO A 1 101 ? 12.006 -1.219 -11.873 1.00 92.00 101 PRO A CA 1
ATOM 769 C C . PRO A 1 101 ? 11.297 -0.593 -10.670 1.00 92.00 101 PRO A C 1
ATOM 771 O O . PRO A 1 101 ? 11.162 -1.216 -9.618 1.00 92.00 101 PRO A O 1
ATOM 774 N N . THR A 1 102 ? 10.778 0.606 -10.882 1.00 96.25 102 THR A N 1
ATOM 775 C CA . THR A 1 102 ? 10.007 1.388 -9.923 1.00 96.25 102 THR A CA 1
ATOM 776 C C . THR A 1 102 ? 8.543 1.461 -10.358 1.00 96.25 102 THR A C 1
ATOM 778 O O . THR A 1 102 ? 8.195 1.412 -11.549 1.00 96.25 102 THR A O 1
ATOM 781 N N . TYR A 1 103 ? 7.668 1.551 -9.364 1.00 97.31 103 TYR A N 1
ATOM 782 C CA . TYR A 1 103 ? 6.227 1.644 -9.509 1.00 97.31 103 TYR A CA 1
ATOM 783 C C . TYR A 1 103 ? 5.701 2.870 -8.764 1.00 97.31 103 TYR A C 1
ATOM 785 O O . TYR A 1 103 ? 6.179 3.214 -7.690 1.00 97.31 103 TYR A O 1
ATOM 793 N N . LEU A 1 104 ? 4.690 3.510 -9.330 1.00 97.31 104 LEU A N 1
ATOM 794 C CA . LEU A 1 104 ? 3.954 4.615 -8.737 1.00 97.31 104 LEU A CA 1
ATOM 795 C C . LEU A 1 104 ? 2.666 4.085 -8.113 1.00 97.31 104 LEU A C 1
ATOM 797 O O . LEU A 1 104 ? 2.087 3.115 -8.607 1.00 97.31 104 LEU A O 1
ATOM 801 N N . ILE A 1 105 ? 2.198 4.733 -7.053 1.00 97.94 105 ILE A N 1
ATOM 80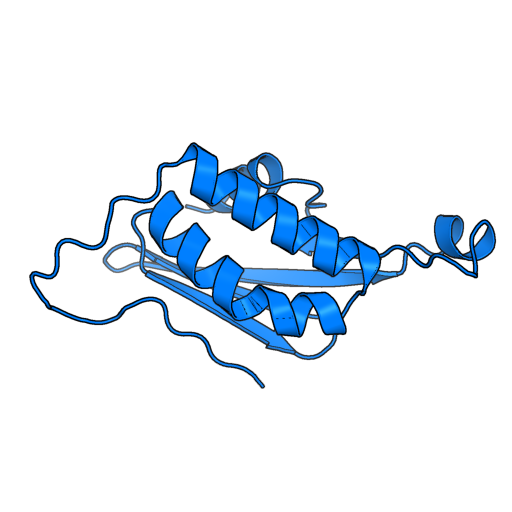2 C CA . ILE A 1 105 ? 0.953 4.382 -6.369 1.00 97.94 105 ILE A CA 1
ATOM 803 C C . ILE A 1 105 ? -0.016 5.536 -6.577 1.00 97.94 105 ILE A C 1
ATOM 805 O O . ILE A 1 105 ? 0.308 6.676 -6.257 1.00 97.94 105 ILE A O 1
ATOM 809 N N . SER A 1 106 ? -1.199 5.252 -7.110 1.00 97.25 106 SER A N 1
ATOM 810 C CA . SER A 1 106 ? -2.287 6.220 -7.182 1.00 97.25 106 SER A CA 1
ATOM 811 C C . SER A 1 106 ? -3.458 5.768 -6.325 1.00 97.25 106 SER A C 1
ATOM 813 O O . SER A 1 106 ? -3.756 4.577 -6.280 1.00 97.25 106 SER A O 1
ATOM 815 N N . LEU A 1 107 ? -4.123 6.714 -5.671 1.00 97.19 107 LEU A N 1
ATOM 816 C CA . LEU A 1 107 ? -5.373 6.522 -4.943 1.00 97.19 107 LEU A CA 1
ATOM 817 C C . LEU A 1 107 ? -6.334 7.634 -5.365 1.00 97.19 107 LEU A C 1
ATOM 819 O O . LEU A 1 107 ? -5.965 8.801 -5.290 1.00 97.19 107 LEU A O 1
ATOM 823 N N . ASP A 1 108 ? -7.513 7.281 -5.881 1.00 92.50 108 ASP A N 1
ATOM 824 C CA . ASP A 1 108 ? -8.535 8.235 -6.344 1.00 92.50 108 ASP A CA 1
ATOM 825 C C . ASP A 1 108 ? -7.975 9.393 -7.195 1.00 92.50 108 ASP A C 1
ATOM 827 O O . ASP A 1 108 ? -8.337 10.559 -7.051 1.00 92.50 108 ASP A O 1
ATOM 831 N N . ARG A 1 109 ? -7.096 9.047 -8.149 1.00 87.81 109 ARG A N 1
ATOM 832 C CA . ARG A 1 109 ? -6.426 9.968 -9.094 1.00 87.81 109 ARG A CA 1
ATOM 833 C C . ARG A 1 109 ? -5.382 10.903 -8.472 1.00 87.81 109 ARG A C 1
ATOM 835 O O . ARG A 1 109 ? -4.868 11.768 -9.177 1.00 87.81 109 ARG A O 1
ATOM 842 N N . GLN A 1 110 ? -5.023 10.713 -7.209 1.00 94.31 110 GLN A N 1
ATOM 843 C CA . GLN A 1 110 ? -3.886 11.375 -6.572 1.00 94.31 110 GLN A CA 1
ATOM 844 C C . GLN A 1 110 ? -2.681 10.434 -6.557 1.00 94.31 110 GLN A C 1
ATOM 846 O O . GLN A 1 110 ? -2.844 9.214 -6.496 1.00 94.31 110 GLN A O 1
ATOM 851 N N . LEU A 1 111 ? -1.476 10.989 -6.681 1.00 96.56 111 LEU A N 1
ATOM 852 C CA . LEU A 1 111 ? -0.231 10.235 -6.548 1.00 96.56 111 LEU A CA 1
ATOM 853 C C . LEU A 1 111 ? 0.136 10.168 -5.065 1.00 96.56 111 LEU A C 1
ATOM 855 O O . LEU A 1 111 ? 0.190 11.202 -4.411 1.00 96.56 111 LEU A O 1
ATOM 859 N N . ILE A 1 112 ? 0.407 8.967 -4.563 1.00 97.62 112 ILE A N 1
ATOM 860 C CA . ILE A 1 112 ? 0.764 8.724 -3.166 1.00 97.62 112 ILE A CA 1
ATOM 861 C C . ILE A 1 112 ? 2.243 8.351 -3.102 1.00 97.62 112 ILE A C 1
ATOM 863 O O . ILE A 1 112 ? 2.641 7.297 -3.609 1.00 97.62 112 ILE A O 1
ATOM 867 N N . VAL A 1 113 ? 3.063 9.209 -2.495 1.00 95.19 113 VAL A N 1
ATOM 868 C CA . VAL A 1 113 ? 4.516 9.005 -2.373 1.00 95.19 113 VAL A CA 1
ATOM 869 C C . VAL A 1 113 ? 4.889 8.569 -0.959 1.00 95.19 113 VAL A C 1
ATOM 871 O O . VAL A 1 113 ? 5.812 7.770 -0.779 1.00 95.19 113 VAL A O 1
ATOM 874 N N . ASN A 1 114 ? 4.167 9.067 0.039 1.00 96.38 114 ASN A N 1
ATOM 875 C CA . ASN A 1 114 ? 4.408 8.792 1.449 1.00 96.38 114 ASN A CA 1
ATOM 876 C C . ASN A 1 114 ? 3.089 8.670 2.239 1.00 96.38 114 ASN A C 1
ATOM 878 O O . ASN A 1 114 ? 1.987 8.766 1.692 1.00 96.38 114 ASN A O 1
ATOM 882 N N . SER A 1 115 ? 3.218 8.378 3.529 1.00 95.56 115 SER A N 1
ATOM 883 C CA . SER A 1 115 ? 2.101 8.208 4.450 1.00 95.56 115 SER A CA 1
ATOM 884 C C . SER A 1 115 ? 1.303 9.491 4.680 1.00 95.56 115 SER A C 1
ATOM 886 O O . SER A 1 115 ? 0.084 9.390 4.782 1.00 95.56 115 SER A O 1
ATOM 888 N N . ASP A 1 116 ? 1.928 10.669 4.690 1.00 94.50 116 ASP A N 1
ATOM 889 C CA . ASP A 1 116 ? 1.218 11.945 4.818 1.00 94.50 116 ASP A CA 1
ATOM 890 C C . ASP A 1 116 ? 0.301 12.178 3.608 1.00 94.50 116 ASP A C 1
ATOM 892 O O . A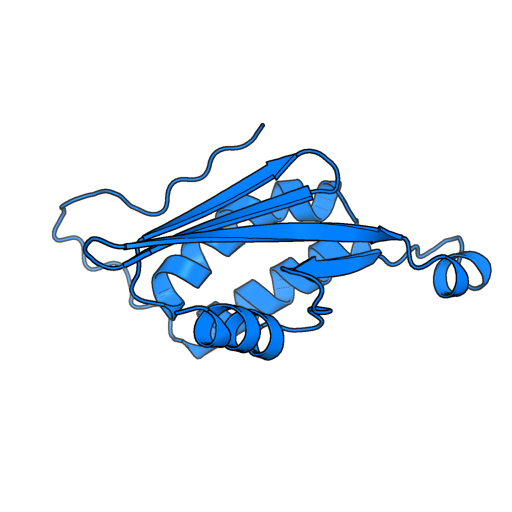SP A 1 116 ? -0.885 12.435 3.804 1.00 94.50 116 ASP A O 1
ATOM 896 N N . ASP A 1 117 ? 0.792 11.955 2.380 1.00 95.94 117 ASP A N 1
ATOM 897 C CA . ASP A 1 117 ? -0.022 12.067 1.156 1.00 95.94 117 ASP A CA 1
ATOM 898 C C . ASP A 1 117 ? -1.232 11.117 1.206 1.00 95.94 117 ASP A C 1
ATOM 900 O O . ASP A 1 117 ? -2.350 11.475 0.834 1.00 95.94 117 ASP A O 1
ATOM 904 N N . LEU A 1 118 ? -1.015 9.878 1.670 1.00 96.00 118 LEU A N 1
ATOM 905 C CA . LEU A 1 118 ? -2.073 8.873 1.788 1.00 96.00 118 LEU A CA 1
ATOM 906 C C . LEU A 1 118 ? -3.147 9.308 2.785 1.00 96.00 118 LEU A C 1
ATOM 908 O O . LEU A 1 118 ? -4.340 9.136 2.537 1.00 96.00 118 LEU A O 1
ATOM 912 N N . ILE A 1 119 ? -2.715 9.827 3.930 1.00 94.69 119 ILE A N 1
ATOM 913 C CA . ILE A 1 119 ? -3.604 10.251 5.004 1.00 94.69 119 ILE A CA 1
ATOM 914 C C . ILE A 1 119 ? -4.363 11.520 4.599 1.00 94.69 119 ILE A C 1
ATOM 916 O O . ILE A 1 119 ? -5.572 11.584 4.812 1.00 94.69 119 ILE A O 1
ATOM 920 N N . GLU A 1 120 ? -3.707 12.481 3.951 1.00 94.00 120 GLU A N 1
ATOM 921 C CA . GLU A 1 120 ? -4.349 13.675 3.389 1.00 94.00 120 GLU A CA 1
ATOM 922 C C . GLU A 1 120 ? -5.398 13.310 2.326 1.00 94.00 120 GLU A C 1
ATOM 924 O O . GLU A 1 120 ? -6.526 13.814 2.370 1.00 94.00 120 GLU A O 1
ATOM 929 N N . ALA A 1 121 ? -5.076 12.380 1.420 1.00 93.69 121 ALA A N 1
ATOM 930 C CA . ALA A 1 121 ? -6.011 11.897 0.405 1.00 93.69 121 ALA A CA 1
ATOM 931 C C . ALA A 1 121 ? -7.278 11.300 1.036 1.00 93.69 121 ALA A C 1
ATOM 933 O O . ALA A 1 121 ? -8.390 11.565 0.572 1.00 93.69 121 ALA A O 1
ATOM 934 N N . ILE A 1 122 ? -7.117 10.528 2.116 1.00 92.62 122 ILE A N 1
ATOM 935 C CA . ILE A 1 122 ? -8.228 9.944 2.872 1.00 92.62 122 ILE A CA 1
ATOM 936 C C . ILE A 1 122 ? -9.048 11.034 3.572 1.00 92.62 122 ILE A C 1
ATOM 938 O O . ILE A 1 122 ? -10.266 11.064 3.415 1.00 92.62 122 ILE A O 1
ATOM 942 N N . TYR A 1 123 ? -8.403 11.948 4.303 1.00 89.44 123 TYR A N 1
ATOM 943 C CA . TYR A 1 123 ? -9.098 13.020 5.028 1.00 89.44 123 TYR A CA 1
ATOM 944 C C . TYR A 1 123 ? -9.836 13.995 4.115 1.00 89.44 123 TYR A C 1
ATOM 946 O O . TYR A 1 123 ? -10.838 14.557 4.525 1.00 89.44 123 TYR A O 1
ATOM 954 N N . THR A 1 124 ? -9.383 14.184 2.877 1.00 88.88 124 THR A N 1
ATOM 955 C CA . THR A 1 124 ? -10.095 15.034 1.910 1.00 88.88 124 THR A CA 1
ATOM 956 C C . THR A 1 124 ? -11.473 14.464 1.531 1.00 88.88 124 THR A C 1
ATOM 958 O O . THR A 1 124 ? -12.329 15.199 1.040 1.00 88.88 124 THR A O 1
ATOM 961 N N . HIS A 1 125 ? -11.693 13.163 1.744 1.00 84.19 125 HIS A N 1
ATOM 962 C CA . HIS A 1 125 ? -12.926 12.453 1.394 1.00 84.19 125 HIS A CA 1
ATOM 963 C C . HIS A 1 125 ? -13.766 12.021 2.610 1.00 84.19 125 HIS A C 1
ATOM 965 O O . HIS A 1 125 ? -14.850 11.468 2.408 1.00 84.19 125 HIS A O 1
ATOM 971 N N . LEU A 1 126 ? -13.270 12.241 3.835 1.00 78.38 126 LEU A N 1
ATOM 972 C CA . LEU A 1 126 ? -13.985 12.031 5.103 1.00 78.38 126 LEU A CA 1
ATOM 973 C C . LEU A 1 126 ? -14.618 13.341 5.586 1.00 78.38 126 LEU A C 1
ATOM 975 O O . LEU A 1 126 ? -15.736 13.267 6.135 1.00 78.38 126 LEU A O 1
#

Radius of gyration: 14.89 Å; chains: 1; bounding box: 40×27×46 Å

Foldseek 3Di:
DDKAWADPDDDPDPPPLQPLVNLQVQQQVLLVQCFFPPQVSCVVCQNSVQHSCCSNVVWTWIWDDDRFKIWIWTDDPPDIDIKIKGKAWPVVVCVVVVVGTTIWIDINNDTDNGSVSVVVVVVVVD

Secondary structure (DSSP, 8-state):
-EEEE--------------HHHHHHHHHHHHHHHHHHTHHHHHHHHHHHHHHHHHHHTSEEEEEEETTEEEEEEEETTEEEEEEEEEEE-HHHHHH-TTS--EEEEETTEEE-SHHHHHHHHHTT-

Sequence (126 aa):
MNLVVGPFLRKTRTVPKVSMYTALERVDQCLKLITNTGAMGLTNSTATLGLNLTHLLDANVVVTSNHQTFNIIIQVQTETLVMTGCVIKDAFHNMVNPMHPTYLISLDRQLIVNSDDLIEAIYTHL